Protein AF-A0A6P2K936-F1 (afdb_monomer_lite)

Structure (mmCIF, N/CA/C/O backbone):
data_AF-A0A6P2K936-F1
#
_entry.id   AF-A0A6P2K936-F1
#
loop_
_atom_site.group_PDB
_atom_site.id
_atom_site.type_symbol
_atom_site.label_atom_id
_atom_site.label_alt_id
_atom_site.label_comp_id
_atom_site.label_asym_id
_atom_site.label_entity_id
_atom_site.label_seq_id
_atom_site.pdbx_PDB_ins_code
_atom_site.Cartn_x
_atom_site.Cartn_y
_atom_site.Cartn_z
_atom_site.occupancy
_atom_site.B_iso_or_equiv
_atom_site.auth_seq_id
_atom_site.auth_comp_id
_atom_site.auth_asym_id
_atom_site.auth_atom_id
_atom_site.pdbx_PDB_model_num
ATOM 1 N N . MET A 1 1 ? 1.285 -5.994 -0.083 1.00 92.69 1 MET A N 1
ATOM 2 C CA . MET A 1 1 ? -0.181 -5.929 0.068 1.00 92.69 1 MET A CA 1
ATOM 3 C C . MET A 1 1 ? -0.607 -4.473 0.108 1.00 92.69 1 MET A C 1
ATOM 5 O O . MET A 1 1 ? 0.013 -3.710 0.832 1.00 92.69 1 MET A O 1
ATOM 9 N N . LEU A 1 2 ? -1.616 -4.086 -0.664 1.00 93.62 2 LEU A N 1
ATOM 10 C CA . LEU A 1 2 ? -2.250 -2.773 -0.613 1.00 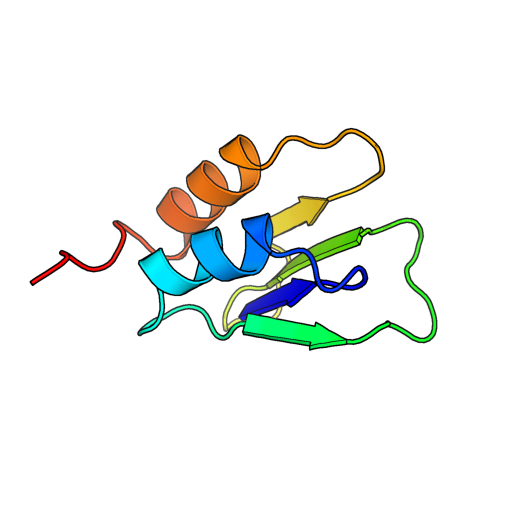93.62 2 LEU A CA 1
ATOM 11 C C . LEU A 1 2 ? -3.619 -2.922 0.059 1.00 93.62 2 LEU A C 1
ATOM 13 O O . LEU A 1 2 ? -4.494 -3.593 -0.487 1.00 93.62 2 LEU A O 1
ATOM 17 N N . LEU A 1 3 ? -3.767 -2.331 1.242 1.00 94.06 3 LEU A N 1
ATOM 18 C CA . LEU A 1 3 ? -5.031 -2.226 1.964 1.00 94.06 3 LEU A CA 1
ATOM 19 C C . LEU A 1 3 ? -5.694 -0.902 1.604 1.00 94.06 3 LEU A C 1
ATOM 21 O O . LEU A 1 3 ? -5.049 0.146 1.649 1.00 94.06 3 LEU A O 1
ATOM 25 N N . ASP A 1 4 ? -6.969 -0.962 1.264 1.00 93.56 4 ASP A N 1
ATOM 26 C CA . ASP A 1 4 ? -7.781 0.181 0.879 1.00 93.56 4 ASP A CA 1
ATOM 27 C C . ASP A 1 4 ? -9.047 0.205 1.736 1.00 93.56 4 ASP A C 1
ATOM 29 O O . ASP A 1 4 ? -9.922 -0.653 1.593 1.00 93.56 4 ASP A O 1
ATOM 33 N N . PHE A 1 5 ? -9.116 1.178 2.644 1.00 92.50 5 PHE A N 1
ATOM 34 C CA . PHE A 1 5 ? -10.205 1.313 3.612 1.00 92.50 5 PHE A CA 1
ATOM 35 C C . PHE A 1 5 ? -11.422 2.044 3.031 1.00 92.50 5 PHE A C 1
ATOM 37 O O . PHE A 1 5 ? -12.507 1.986 3.604 1.00 92.50 5 PHE A O 1
ATOM 44 N N . ASP A 1 6 ? -11.257 2.706 1.882 1.00 88.06 6 ASP A N 1
ATOM 45 C CA . ASP A 1 6 ? -12.328 3.418 1.178 1.00 88.06 6 ASP A CA 1
ATOM 46 C C . ASP A 1 6 ? -12.836 2.649 -0.059 1.00 88.06 6 ASP A C 1
ATOM 48 O O . ASP A 1 6 ? -13.773 3.098 -0.720 1.00 88.06 6 ASP A O 1
ATOM 52 N N . ALA A 1 7 ? -12.234 1.495 -0.383 1.00 81.31 7 ALA A N 1
ATOM 53 C CA . ALA A 1 7 ? -12.526 0.688 -1.575 1.00 81.31 7 ALA A CA 1
ATOM 54 C C . ALA A 1 7 ? -12.475 1.500 -2.892 1.00 81.31 7 ALA A C 1
ATOM 56 O O . ALA A 1 7 ? -13.319 1.370 -3.786 1.00 81.31 7 ALA A O 1
ATOM 57 N N . GLY A 1 8 ? -11.468 2.364 -3.020 1.00 81.00 8 GLY A N 1
ATOM 58 C CA . GLY A 1 8 ? -11.281 3.261 -4.151 1.00 81.00 8 GLY A CA 1
ATOM 59 C C . GLY A 1 8 ? -10.801 2.568 -5.434 1.00 81.00 8 GLY A C 1
ATOM 60 O O . GLY A 1 8 ? -9.703 2.010 -5.508 1.00 81.00 8 GLY A O 1
ATOM 61 N N . ARG A 1 9 ? -11.557 2.752 -6.528 1.00 83.19 9 ARG A N 1
ATOM 62 C CA . ARG A 1 9 ? -11.172 2.351 -7.902 1.00 83.19 9 ARG A CA 1
ATOM 63 C C . ARG A 1 9 ? -9.728 2.736 -8.301 1.00 83.19 9 ARG A C 1
ATOM 65 O O . ARG A 1 9 ? -9.076 1.911 -8.944 1.00 83.19 9 ARG A O 1
ATOM 72 N N . PRO A 1 10 ? -9.189 3.924 -7.945 1.00 87.12 10 PRO A N 1
ATOM 73 C CA . PRO A 1 10 ? -7.823 4.295 -8.326 1.00 87.12 10 PRO A CA 1
ATOM 74 C C . PRO A 1 10 ? -6.734 3.411 -7.697 1.00 87.12 10 PRO A C 1
ATOM 76 O O . PRO A 1 10 ? -5.748 3.087 -8.358 1.00 87.12 10 PRO A O 1
ATOM 79 N N . LEU A 1 11 ? -6.911 2.985 -6.441 1.00 89.06 11 LEU A N 1
ATOM 80 C CA . LEU A 1 11 ? -5.946 2.126 -5.744 1.00 89.06 11 LEU A CA 1
ATOM 81 C C . LEU A 1 11 ? -5.991 0.692 -6.268 1.00 89.06 11 LEU A C 1
ATOM 83 O O . LEU A 1 11 ? -4.944 0.072 -6.445 1.00 89.06 11 LEU A O 1
ATOM 87 N N . GLN A 1 12 ? -7.182 0.194 -6.602 1.00 90.56 12 GLN A N 1
ATOM 88 C CA . GLN A 1 12 ? -7.333 -1.091 -7.283 1.00 90.56 12 GLN A CA 1
ATOM 89 C C . GLN A 1 12 ? -6.592 -1.110 -8.633 1.00 90.56 12 GLN A C 1
ATOM 91 O O . GLN A 1 12 ? -5.858 -2.058 -8.934 1.00 90.56 12 GLN A O 1
ATOM 96 N N . ALA A 1 13 ? -6.742 -0.054 -9.441 1.00 90.81 13 ALA A N 1
ATOM 97 C CA . ALA A 1 13 ? -6.037 0.079 -10.716 1.00 90.81 13 ALA A CA 1
ATOM 98 C C . ALA A 1 13 ? -4.513 0.142 -10.525 1.00 90.81 13 ALA A C 1
ATOM 100 O O . ALA A 1 13 ? -3.768 -0.505 -11.262 1.00 90.81 13 ALA A O 1
ATOM 101 N N . LEU A 1 14 ? -4.043 0.862 -9.499 1.00 89.62 14 LEU A N 1
ATOM 102 C CA . LEU A 1 14 ? -2.628 0.899 -9.143 1.00 89.62 14 LEU A CA 1
ATOM 103 C C . LEU A 1 14 ? -2.105 -0.496 -8.773 1.00 89.62 14 LEU A C 1
ATOM 105 O O . LEU A 1 14 ? -1.110 -0.935 -9.345 1.00 89.62 14 LEU A O 1
ATOM 109 N N . ALA A 1 15 ? -2.777 -1.206 -7.862 1.00 90.56 15 ALA A N 1
ATOM 110 C CA . ALA A 1 15 ? -2.363 -2.540 -7.425 1.00 90.56 15 ALA A CA 1
ATOM 111 C C . ALA A 1 15 ? -2.328 -3.554 -8.574 1.00 90.56 15 ALA A C 1
ATOM 113 O O . ALA A 1 15 ? -1.443 -4.406 -8.615 1.00 90.56 15 ALA A O 1
ATOM 114 N N . SER A 1 16 ? -3.231 -3.419 -9.549 1.00 90.56 16 SER A N 1
ATOM 115 C CA . SER A 1 16 ? -3.282 -4.294 -10.726 1.00 90.56 16 SER A CA 1
ATOM 116 C C . SER A 1 16 ? -1.979 -4.278 -11.537 1.00 90.56 16 SER A C 1
ATOM 118 O O . SER A 1 16 ? -1.618 -5.291 -12.134 1.00 90.56 16 SER A O 1
ATOM 120 N N . ARG A 1 17 ? -1.214 -3.176 -11.501 1.00 91.50 17 ARG A N 1
ATOM 121 C CA . ARG A 1 17 ? 0.105 -3.070 -12.157 1.00 91.50 17 ARG A CA 1
ATOM 122 C C . ARG A 1 17 ? 1.177 -3.953 -11.507 1.00 91.50 17 ARG A C 1
ATOM 124 O O . ARG A 1 17 ? 2.182 -4.249 -12.143 1.00 91.50 17 ARG A O 1
ATOM 131 N N . TRP A 1 18 ? 0.974 -4.371 -10.259 1.00 91.38 18 TRP A N 1
ATOM 132 C CA . TRP A 1 18 ? 1.853 -5.278 -9.514 1.00 91.38 18 TRP A CA 1
ATOM 133 C C . TRP A 1 18 ? 1.104 -6.535 -9.058 1.00 91.38 18 TRP A C 1
ATOM 135 O O . TRP A 1 18 ? 1.456 -7.107 -8.030 1.00 91.38 18 TRP A O 1
ATOM 145 N N . ARG A 1 19 ? 0.079 -6.982 -9.797 1.00 87.56 19 ARG A N 1
ATOM 146 C CA . ARG A 1 19 ? -0.810 -8.098 -9.411 1.00 87.56 19 ARG A CA 1
ATOM 147 C C . ARG A 1 19 ? -0.096 -9.376 -8.952 1.00 87.56 19 ARG A C 1
ATOM 149 O O . ARG A 1 19 ? -0.618 -10.078 -8.096 1.00 87.56 19 ARG A O 1
ATOM 156 N N . ASP A 1 20 ? 1.103 -9.647 -9.467 1.00 87.12 20 ASP A N 1
ATOM 157 C CA . ASP A 1 20 ? 1.877 -10.851 -9.128 1.00 87.12 20 ASP A CA 1
ATOM 158 C C . ASP A 1 20 ? 2.670 -10.711 -7.811 1.00 87.12 20 ASP A C 1
ATOM 160 O O . ASP A 1 20 ? 3.212 -11.687 -7.300 1.00 87.12 20 ASP A O 1
ATOM 164 N N . ARG A 1 21 ? 2.775 -9.491 -7.262 1.00 88.06 21 ARG A N 1
ATOM 165 C CA . ARG A 1 21 ? 3.604 -9.153 -6.084 1.00 88.06 21 ARG A CA 1
ATOM 166 C C . ARG A 1 21 ? 2.839 -8.417 -4.985 1.00 88.06 21 ARG A C 1
ATOM 168 O O . ARG A 1 21 ? 3.233 -8.448 -3.820 1.00 88.06 21 ARG A O 1
ATOM 175 N N . VAL A 1 22 ? 1.758 -7.729 -5.338 1.00 90.69 22 VAL A N 1
ATOM 176 C CA . VAL A 1 22 ? 0.963 -6.892 -4.441 1.00 90.69 22 VAL A CA 1
ATOM 177 C C . VAL A 1 22 ? -0.481 -7.382 -4.462 1.00 90.69 22 VAL A C 1
ATOM 179 O O . VAL A 1 22 ? -1.237 -7.089 -5.382 1.00 90.69 22 VAL A O 1
ATOM 182 N N . ALA A 1 23 ? -0.879 -8.093 -3.407 1.00 92.19 23 ALA A N 1
ATOM 183 C CA . ALA A 1 23 ? -2.287 -8.381 -3.145 1.00 92.19 23 ALA A CA 1
ATOM 184 C C . ALA A 1 23 ? -3.049 -7.085 -2.829 1.00 92.19 23 ALA A C 1
ATOM 186 O O . ALA A 1 23 ? -2.531 -6.254 -2.079 1.00 92.19 23 ALA A O 1
ATOM 187 N N . TYR A 1 24 ? -4.259 -6.931 -3.366 1.00 93.69 24 TYR A N 1
ATOM 188 C CA . TYR A 1 24 ? -5.170 -5.824 -3.068 1.00 93.69 24 TYR A CA 1
ATOM 189 C C . TYR A 1 24 ? -6.307 -6.311 -2.175 1.00 93.69 24 TYR A C 1
ATOM 191 O O . TYR A 1 24 ? -6.945 -7.316 -2.488 1.00 93.69 24 TYR A O 1
ATOM 199 N N . VAL A 1 25 ? -6.567 -5.590 -1.087 1.00 94.12 25 VAL A N 1
ATOM 200 C CA . VAL A 1 25 ? -7.672 -5.868 -0.168 1.00 94.12 25 VAL A CA 1
ATOM 201 C C . VAL A 1 25 ? -8.443 -4.574 0.047 1.00 94.12 25 VAL A C 1
ATOM 203 O O . VAL A 1 25 ? -7.915 -3.622 0.619 1.00 94.12 25 VAL A O 1
ATOM 206 N N . ALA A 1 26 ? -9.691 -4.558 -0.414 1.00 94.00 26 ALA A N 1
ATOM 207 C CA . ALA A 1 26 ? -10.640 -3.490 -0.138 1.00 94.00 26 ALA A CA 1
ATOM 208 C C . ALA A 1 26 ? -11.526 -3.918 1.029 1.00 94.00 26 ALA A C 1
ATOM 210 O O . ALA A 1 26 ? -12.381 -4.789 0.875 1.00 94.00 26 ALA A O 1
ATOM 211 N N . SER A 1 27 ? -11.286 -3.346 2.198 1.00 91.69 27 SER A N 1
ATOM 212 C CA . SER A 1 27 ? -12.092 -3.594 3.388 1.00 91.69 27 SER A CA 1
ATOM 213 C C . SER A 1 27 ? -11.894 -2.447 4.345 1.00 91.69 27 SER A C 1
ATOM 215 O O . SER A 1 27 ? -10.776 -1.965 4.497 1.00 91.69 27 SER A O 1
ATOM 217 N N . ASP A 1 28 ? -12.958 -2.071 5.038 1.00 90.00 28 ASP A N 1
ATOM 218 C CA . ASP A 1 28 ? -12.837 -1.149 6.152 1.00 90.00 28 ASP A CA 1
ATOM 219 C C . ASP A 1 28 ? -12.000 -1.768 7.288 1.00 90.00 28 ASP A C 1
ATOM 221 O O . ASP A 1 28 ? -12.001 -2.992 7.474 1.00 90.00 28 ASP A O 1
ATOM 225 N N . ALA A 1 29 ? -11.292 -0.925 8.038 1.00 89.50 29 ALA A N 1
ATOM 226 C CA . ALA A 1 29 ? -10.607 -1.289 9.269 1.00 89.50 29 ALA A CA 1
ATOM 227 C C . ALA A 1 29 ? -11.438 -0.847 10.479 1.00 89.50 29 ALA A C 1
ATOM 229 O O . ALA A 1 29 ? -12.021 0.234 10.484 1.00 89.50 29 ALA A O 1
ATOM 230 N N . GLN A 1 30 ? -11.453 -1.667 11.533 1.00 90.81 30 GLN A N 1
ATOM 231 C CA . GLN A 1 30 ? -12.174 -1.352 12.772 1.00 90.81 30 GLN A CA 1
ATOM 232 C C . GLN A 1 30 ? -11.677 -0.050 13.420 1.00 90.81 30 GLN A C 1
ATOM 234 O O . GLN A 1 30 ? -12.478 0.735 13.918 1.00 90.81 30 GLN A O 1
ATOM 239 N N . ASP A 1 31 ? -10.364 0.172 13.388 1.00 90.94 31 ASP A N 1
ATOM 240 C CA . ASP A 1 31 ? -9.742 1.457 13.680 1.00 90.94 31 ASP A CA 1
ATOM 241 C C . ASP A 1 31 ? -8.804 1.811 12.526 1.00 90.94 31 ASP A C 1
ATOM 243 O O . ASP A 1 31 ? -7.849 1.090 12.227 1.00 90.94 31 ASP A O 1
ATOM 247 N N . ARG A 1 32 ? -9.117 2.911 11.843 1.00 88.19 32 ARG A N 1
ATOM 248 C CA . ARG A 1 32 ? -8.366 3.386 10.681 1.00 88.19 32 ARG A CA 1
ATOM 249 C C . ARG A 1 32 ? -7.154 4.229 11.068 1.00 88.19 32 ARG A C 1
ATOM 251 O O . ARG A 1 32 ? -6.313 4.476 10.209 1.00 88.19 32 ARG A O 1
ATOM 258 N N . LEU A 1 33 ? -7.078 4.727 12.308 1.00 90.44 33 LEU A N 1
ATOM 259 C CA . LEU A 1 33 ? -6.040 5.669 12.756 1.00 90.44 33 LEU A CA 1
ATOM 260 C C . LEU A 1 33 ? -5.897 6.910 11.845 1.00 90.44 33 LEU A C 1
ATOM 262 O O . LEU A 1 33 ? -4.805 7.442 11.673 1.00 90.44 33 LEU A O 1
ATOM 266 N N . GLY A 1 34 ? -6.992 7.350 11.213 1.00 89.75 34 GLY A N 1
ATOM 267 C CA . GLY A 1 34 ? -6.992 8.457 10.242 1.00 89.75 34 GLY A CA 1
ATOM 268 C C . GLY A 1 34 ? -6.481 8.096 8.838 1.00 89.75 34 GLY A C 1
ATOM 269 O O . GLY A 1 34 ? -6.501 8.940 7.941 1.00 89.75 34 GLY A O 1
ATOM 270 N N . LEU A 1 35 ? -6.068 6.847 8.613 1.00 92.38 35 LEU A N 1
ATOM 271 C CA . LEU A 1 35 ? -5.588 6.369 7.323 1.00 92.38 35 LEU A CA 1
ATOM 272 C C . LEU A 1 35 ? -6.748 5.950 6.413 1.00 92.38 35 LEU A C 1
ATOM 274 O O . LEU A 1 35 ? -7.795 5.475 6.847 1.00 92.38 35 LEU A O 1
ATOM 278 N N . ARG A 1 36 ? -6.530 6.088 5.109 1.00 92.25 36 ARG A N 1
ATOM 279 C CA . ARG A 1 36 ? -7.446 5.670 4.039 1.00 92.25 36 ARG A CA 1
ATOM 280 C C . ARG A 1 36 ? -6.913 4.479 3.243 1.00 92.25 36 ARG A C 1
ATOM 282 O O . ARG A 1 36 ? -7.691 3.718 2.682 1.00 92.25 36 ARG A O 1
ATOM 289 N N . ALA A 1 37 ? -5.593 4.309 3.186 1.00 93.69 37 ALA A N 1
ATOM 290 C CA . ALA A 1 37 ? -4.953 3.168 2.536 1.00 93.69 37 ALA A CA 1
ATOM 291 C C . ALA A 1 37 ? -3.529 2.960 3.056 1.00 93.69 37 ALA A C 1
ATOM 293 O O . ALA A 1 37 ? -2.876 3.918 3.466 1.00 93.69 37 ALA A O 1
ATOM 294 N N . VAL A 1 38 ? -3.021 1.729 2.987 1.00 94.38 38 VAL A N 1
ATOM 295 C CA . VAL A 1 38 ? -1.628 1.410 3.335 1.00 94.38 38 VAL A CA 1
ATOM 296 C C . VAL A 1 38 ? -1.032 0.361 2.403 1.00 94.38 38 VAL A C 1
ATOM 298 O O . VAL A 1 38 ? -1.664 -0.638 2.066 1.00 94.38 38 VAL A O 1
ATOM 301 N N . LEU A 1 39 ? 0.223 0.564 2.008 1.00 94.00 39 LEU A N 1
ATOM 302 C CA . LEU A 1 39 ? 1.041 -0.436 1.332 1.00 94.00 39 LEU A CA 1
ATOM 303 C C . LEU A 1 39 ? 1.927 -1.123 2.372 1.00 94.00 39 LEU A C 1
ATOM 305 O O . LEU A 1 39 ? 2.844 -0.515 2.917 1.00 94.00 39 LEU A O 1
ATOM 309 N N . VAL A 1 40 ? 1.676 -2.403 2.611 1.00 93.44 40 VAL A N 1
ATOM 310 C CA . VAL A 1 40 ? 2.415 -3.252 3.549 1.00 93.44 40 VAL A CA 1
ATOM 311 C C . VAL A 1 40 ? 3.314 -4.211 2.774 1.00 93.44 40 VAL A C 1
ATOM 313 O O . VAL A 1 40 ? 2.885 -4.848 1.805 1.00 93.44 40 VAL A O 1
ATOM 316 N N . ARG A 1 41 ? 4.576 -4.315 3.180 1.00 91.50 41 ARG A N 1
ATOM 317 C CA . ARG A 1 41 ? 5.557 -5.238 2.599 1.00 91.50 41 ARG A CA 1
ATOM 318 C C . ARG A 1 41 ? 5.319 -6.676 3.082 1.00 91.50 41 ARG A C 1
ATOM 320 O O . ARG A 1 41 ? 4.657 -6.866 4.099 1.00 91.50 41 ARG A O 1
ATOM 327 N N . PRO A 1 42 ? 5.872 -7.699 2.404 1.00 88.62 42 PRO A N 1
ATOM 328 C CA . PRO A 1 42 ? 5.777 -9.085 2.872 1.00 88.62 42 PRO A CA 1
ATOM 329 C C . PRO A 1 42 ? 6.328 -9.302 4.291 1.00 88.62 42 PRO A C 1
ATOM 331 O O . PRO A 1 42 ? 5.855 -10.180 4.998 1.00 88.62 42 PRO A O 1
ATOM 334 N N . ASP A 1 43 ? 7.286 -8.475 4.719 1.00 91.38 43 ASP A N 1
ATOM 335 C CA . ASP A 1 43 ? 7.852 -8.463 6.075 1.00 91.38 43 ASP A CA 1
ATOM 336 C C . ASP A 1 43 ? 6.967 -7.779 7.139 1.00 91.38 43 ASP A C 1
ATOM 338 O O . ASP A 1 43 ? 7.357 -7.697 8.298 1.00 91.38 43 ASP A O 1
ATOM 342 N N . GLY A 1 44 ? 5.777 -7.291 6.773 1.00 91.06 44 GLY A N 1
ATOM 343 C CA . GLY A 1 44 ? 4.818 -6.686 7.703 1.00 91.06 44 GLY A CA 1
ATOM 344 C C . GLY A 1 44 ? 5.011 -5.186 7.951 1.00 91.06 44 GLY A C 1
ATOM 345 O O . GLY A 1 44 ? 4.146 -4.562 8.560 1.00 91.06 44 GLY A O 1
ATOM 346 N N . PHE A 1 45 ? 6.083 -4.572 7.440 1.00 93.81 45 PHE A N 1
ATOM 347 C CA . PHE A 1 45 ? 6.306 -3.130 7.573 1.00 93.81 45 PHE A CA 1
ATOM 348 C C . PHE A 1 45 ? 5.526 -2.309 6.540 1.00 93.81 45 PHE A C 1
ATOM 350 O O . PHE A 1 45 ? 5.355 -2.709 5.384 1.00 93.81 45 PH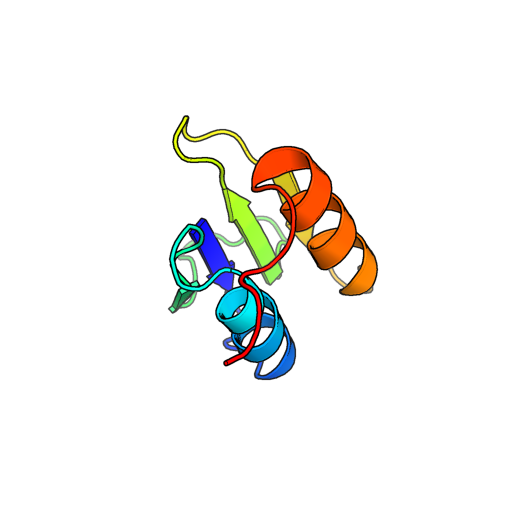E A O 1
ATOM 357 N N . VAL A 1 46 ? 5.107 -1.108 6.944 1.00 93.75 46 VAL A N 1
ATOM 358 C CA . VAL A 1 46 ? 4.426 -0.143 6.073 1.00 93.75 46 VAL A CA 1
ATOM 359 C C . VAL A 1 46 ? 5.451 0.549 5.170 1.00 93.75 46 VAL A C 1
ATOM 361 O O . VAL A 1 46 ? 6.369 1.216 5.638 1.00 93.75 46 VAL A O 1
ATOM 364 N N . ALA A 1 47 ? 5.295 0.384 3.858 1.00 93.31 47 ALA A N 1
ATOM 365 C CA . ALA A 1 47 ? 6.098 1.045 2.830 1.00 93.31 47 ALA A CA 1
ATOM 366 C C . ALA A 1 47 ? 5.518 2.399 2.394 1.00 93.31 47 ALA A C 1
ATOM 368 O O . ALA A 1 47 ? 6.256 3.232 1.869 1.00 93.31 47 ALA A O 1
ATOM 369 N N . TRP A 1 48 ? 4.208 2.591 2.565 1.00 94.50 48 TRP A N 1
ATOM 370 C CA . TRP A 1 48 ? 3.492 3.833 2.274 1.00 94.50 48 TRP A CA 1
ATOM 371 C C . TRP A 1 48 ? 2.133 3.840 2.981 1.00 94.50 48 TRP A C 1
ATOM 373 O O . TRP A 1 48 ? 1.522 2.783 3.147 1.00 94.50 48 TRP A O 1
ATOM 383 N N . ALA A 1 49 ? 1.654 5.021 3.365 1.00 93.56 49 ALA A N 1
ATOM 384 C CA . ALA A 1 49 ? 0.347 5.226 3.974 1.00 93.56 49 ALA A CA 1
ATOM 385 C C . ALA A 1 49 ? -0.328 6.464 3.373 1.00 93.56 4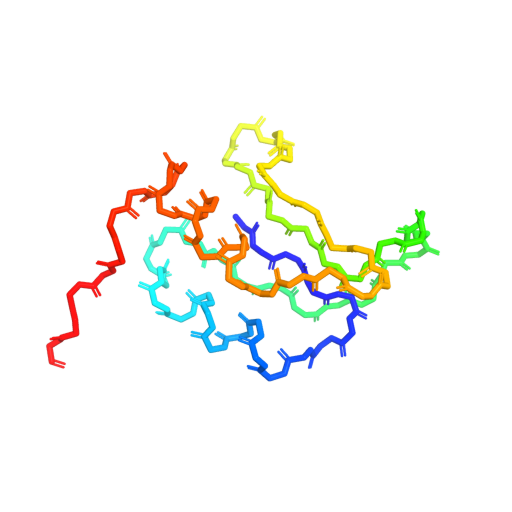9 ALA A C 1
ATOM 387 O O . ALA A 1 49 ? 0.343 7.428 3.001 1.00 93.56 49 ALA A O 1
ATOM 388 N N . ARG A 1 50 ? -1.657 6.417 3.272 1.00 91.50 50 ARG A N 1
ATOM 389 C CA . ARG A 1 50 ? -2.497 7.499 2.765 1.00 91.50 50 ARG A CA 1
ATOM 390 C C . ARG A 1 50 ? -3.350 8.061 3.884 1.00 91.50 50 ARG A C 1
ATOM 392 O O . ARG A 1 50 ? -4.160 7.332 4.446 1.00 91.50 50 ARG A O 1
ATOM 399 N N . GLU A 1 51 ? -3.235 9.355 4.104 1.00 88.81 51 GLU A N 1
ATOM 400 C CA . GLU A 1 51 ? -4.162 10.159 4.900 1.00 88.81 51 GLU A CA 1
ATOM 401 C C . GLU A 1 51 ? -5.078 10.971 3.967 1.00 88.81 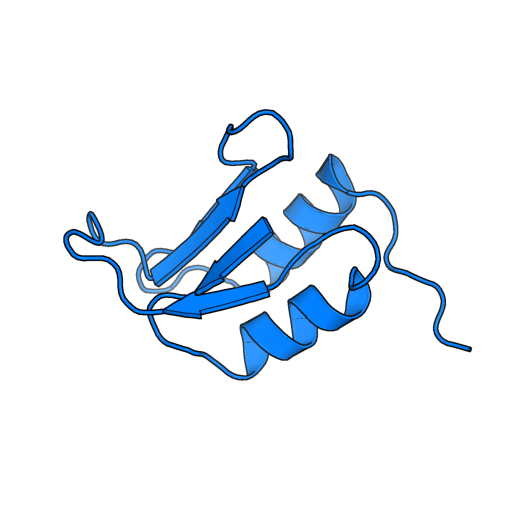51 GLU A C 1
ATOM 403 O O . GLU A 1 51 ? -5.049 10.815 2.738 1.00 88.81 51 GLU A O 1
ATOM 408 N N . ASP A 1 52 ? -5.909 11.847 4.524 1.00 79.69 52 ASP A N 1
ATOM 409 C CA . ASP A 1 52 ? -6.680 12.791 3.718 1.00 79.69 52 ASP A CA 1
ATOM 410 C C . ASP A 1 52 ? -5.747 13.705 2.894 1.00 79.69 52 ASP A C 1
ATOM 412 O O . ASP A 1 52 ? -4.773 14.248 3.410 1.00 79.69 52 ASP A O 1
ATOM 416 N N . GLY A 1 53 ? -5.994 13.822 1.584 1.00 72.12 53 GLY A N 1
ATOM 417 C CA . GLY A 1 53 ? -5.181 14.642 0.671 1.00 72.12 53 GLY A CA 1
ATOM 418 C C . GLY A 1 53 ? -3.883 14.014 0.131 1.00 72.12 53 GLY A C 1
ATOM 419 O O . GLY A 1 53 ? -3.276 14.589 -0.771 1.00 72.12 53 GLY A O 1
ATOM 420 N N . ALA A 1 54 ? -3.464 12.829 0.594 1.00 71.88 54 ALA A N 1
ATOM 421 C CA . ALA A 1 54 ? -2.240 12.184 0.103 1.00 71.88 54 ALA A CA 1
ATOM 422 C C . ALA A 1 54 ? -2.367 11.662 -1.351 1.00 71.88 54 ALA A C 1
ATOM 424 O O . ALA A 1 54 ? -3.375 11.038 -1.723 1.00 71.88 54 ALA A O 1
ATOM 425 N N . ASN A 1 55 ? -1.324 11.911 -2.163 1.00 80.06 55 ASN A N 1
ATOM 426 C CA . ASN A 1 55 ? -1.291 11.631 -3.603 1.00 80.06 55 ASN A CA 1
ATOM 427 C C . ASN A 1 55 ? -1.016 10.143 -3.910 1.00 80.06 55 ASN A C 1
ATOM 429 O O . ASN A 1 55 ? -0.155 9.497 -3.312 1.00 80.06 55 ASN A O 1
ATOM 433 N N . LEU A 1 56 ? -1.727 9.610 -4.903 1.00 82.44 56 LEU A N 1
ATOM 434 C CA . LEU A 1 56 ? -1.570 8.246 -5.409 1.00 82.44 56 LEU A CA 1
ATOM 435 C C . LEU A 1 56 ? -0.248 8.032 -6.160 1.00 82.44 56 LEU A C 1
ATOM 437 O O . LEU A 1 56 ? 0.240 6.902 -6.207 1.00 82.44 56 LEU A O 1
ATOM 441 N N . ASP A 1 57 ? 0.372 9.084 -6.704 1.00 86.94 57 ASP A N 1
ATOM 442 C CA . ASP A 1 57 ? 1.699 8.959 -7.329 1.00 86.94 57 ASP A CA 1
ATOM 443 C C . ASP A 1 57 ? 2.765 8.486 -6.335 1.00 86.94 57 ASP A C 1
ATOM 445 O O . ASP A 1 57 ? 3.678 7.738 -6.696 1.00 86.94 57 ASP A O 1
ATOM 449 N N . ASP A 1 58 ? 2.639 8.868 -5.064 1.00 89.94 58 ASP A N 1
ATOM 450 C CA . ASP A 1 58 ? 3.581 8.446 -4.029 1.00 89.94 58 ASP A CA 1
ATOM 451 C C . ASP A 1 58 ? 3.413 6.964 -3.691 1.00 89.94 58 ASP A C 1
ATOM 453 O O . ASP A 1 58 ? 4.404 6.275 -3.441 1.00 89.94 58 ASP A O 1
ATOM 457 N N . ALA A 1 59 ? 2.193 6.432 -3.820 1.00 89.00 59 ALA A N 1
ATOM 458 C CA . ALA A 1 59 ? 1.946 4.997 -3.742 1.00 89.00 59 ALA A CA 1
ATOM 459 C C . ALA A 1 59 ? 2.640 4.248 -4.889 1.00 89.00 59 ALA A C 1
ATOM 461 O O . ALA A 1 59 ? 3.267 3.215 -4.658 1.00 89.00 59 ALA A O 1
ATOM 462 N N . ALA A 1 60 ? 2.590 4.776 -6.119 1.00 90.06 60 ALA A N 1
ATOM 463 C CA . ALA A 1 60 ? 3.278 4.184 -7.268 1.00 90.06 60 ALA A CA 1
ATOM 464 C C . ALA A 1 60 ? 4.807 4.205 -7.100 1.00 90.06 60 ALA A C 1
ATOM 466 O O . ALA A 1 60 ? 5.486 3.218 -7.406 1.00 90.06 60 ALA A O 1
ATOM 467 N N . ARG A 1 61 ? 5.360 5.308 -6.579 1.00 91.94 61 ARG A N 1
ATOM 468 C CA . ARG A 1 61 ? 6.791 5.429 -6.257 1.00 91.94 61 ARG A CA 1
ATOM 469 C C . ARG A 1 61 ? 7.210 4.441 -5.173 1.00 91.94 61 ARG A C 1
ATOM 471 O O . ARG A 1 61 ? 8.217 3.753 -5.338 1.00 91.94 61 ARG A O 1
ATOM 478 N N . ALA A 1 62 ? 6.429 4.323 -4.101 1.00 92.31 62 ALA A N 1
ATOM 479 C CA . ALA A 1 62 ? 6.684 3.364 -3.032 1.00 92.31 62 ALA A CA 1
ATOM 480 C C . ALA A 1 62 ? 6.591 1.915 -3.533 1.00 92.31 62 ALA A C 1
ATOM 482 O O . ALA A 1 62 ? 7.492 1.121 -3.266 1.00 92.31 62 ALA A O 1
ATOM 483 N N . ALA A 1 63 ? 5.565 1.584 -4.322 1.00 90.81 63 ALA A N 1
ATOM 484 C CA . ALA A 1 63 ? 5.427 0.272 -4.949 1.00 90.81 63 ALA A CA 1
ATOM 485 C C . ALA A 1 63 ? 6.618 -0.040 -5.864 1.00 90.81 63 ALA A C 1
ATOM 487 O O . ALA A 1 63 ? 7.176 -1.129 -5.796 1.00 90.81 63 ALA A O 1
ATO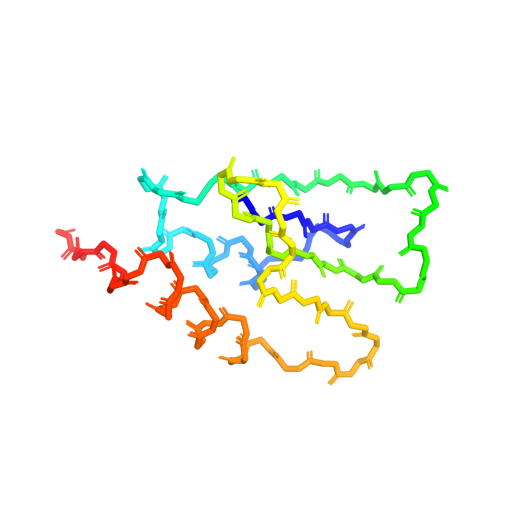M 488 N N . THR A 1 64 ? 7.092 0.931 -6.645 1.00 92.25 64 THR A N 1
ATOM 489 C CA . THR A 1 64 ? 8.279 0.743 -7.494 1.00 92.25 64 THR A CA 1
ATOM 490 C C . THR A 1 64 ? 9.541 0.509 -6.662 1.00 92.25 64 THR A C 1
ATOM 492 O O . THR A 1 64 ? 10.329 -0.387 -6.960 1.00 92.25 64 THR A O 1
ATOM 495 N N . ARG A 1 65 ? 9.725 1.282 -5.585 1.00 92.31 65 ARG A N 1
ATOM 496 C CA . ARG A 1 65 ? 10.891 1.178 -4.699 1.00 92.31 65 ARG A CA 1
ATOM 497 C C . ARG A 1 65 ? 10.947 -0.153 -3.950 1.00 92.31 65 ARG A C 1
ATOM 499 O O . ARG A 1 65 ? 12.031 -0.701 -3.786 1.00 92.31 65 ARG A O 1
ATOM 506 N N . TRP A 1 66 ? 9.804 -0.650 -3.480 1.00 90.38 66 TRP A N 1
ATOM 507 C CA . TRP A 1 66 ? 9.745 -1.799 -2.570 1.00 90.38 66 TRP A CA 1
ATOM 508 C C . TRP A 1 66 ? 9.274 -3.100 -3.224 1.00 90.38 66 TRP A C 1
ATOM 510 O O . TRP A 1 66 ? 9.546 -4.175 -2.701 1.00 90.38 66 TRP A O 1
ATOM 520 N N . SER A 1 67 ? 8.573 -3.028 -4.353 1.00 86.50 67 SER A N 1
ATOM 521 C CA . SER A 1 67 ? 8.082 -4.188 -5.114 1.00 86.50 67 SER A CA 1
ATOM 522 C C . SER A 1 67 ? 8.717 -4.299 -6.506 1.00 86.50 67 SER A C 1
ATOM 524 O O . SER A 1 67 ? 8.446 -5.264 -7.227 1.00 86.50 67 SER A O 1
ATOM 526 N N . GLY A 1 68 ? 9.600 -3.362 -6.869 1.00 88.56 68 GLY A N 1
ATOM 527 C CA . GLY A 1 68 ? 10.279 -3.302 -8.161 1.00 88.56 68 GLY A CA 1
ATOM 528 C C . GLY A 1 68 ? 9.392 -2.750 -9.278 1.00 88.56 68 GLY A C 1
ATOM 529 O O . GLY A 1 68 ? 8.285 -2.270 -9.036 1.00 88.56 68 GLY A O 1
ATOM 530 N N . ALA A 1 69 ? 9.875 -2.821 -10.520 1.00 87.94 69 ALA A N 1
ATOM 531 C CA . ALA A 1 69 ? 9.108 -2.382 -11.685 1.00 87.94 69 ALA A CA 1
ATOM 532 C C . ALA A 1 69 ? 7.747 -3.112 -11.781 1.00 87.94 69 ALA A C 1
ATOM 534 O O . ALA A 1 69 ? 7.667 -4.291 -11.413 1.00 87.94 69 ALA A O 1
ATOM 535 N N . PRO A 1 70 ? 6.686 -2.428 -12.254 1.00 85.56 70 PRO A N 1
ATOM 536 C CA . PRO A 1 70 ? 5.389 -3.053 -12.487 1.00 85.56 70 PRO A CA 1
ATOM 537 C C . PRO A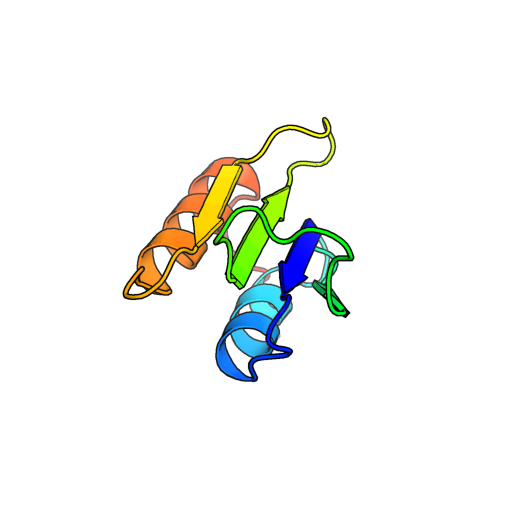 1 70 ? 5.506 -4.201 -13.492 1.00 85.56 70 PRO A C 1
ATOM 539 O O . PRO A 1 70 ? 6.418 -4.225 -14.322 1.00 85.56 70 PRO A O 1
ATOM 542 N N . CYS A 1 71 ? 4.576 -5.148 -13.412 1.00 82.06 71 CYS A N 1
ATOM 543 C CA . CYS A 1 71 ? 4.504 -6.260 -14.346 1.00 82.06 71 CYS A CA 1
ATOM 544 C C . CYS A 1 71 ? 4.373 -5.702 -15.771 1.00 82.06 71 CYS A C 1
ATOM 546 O O . CYS A 1 71 ? 3.567 -4.798 -16.011 1.00 82.06 71 CYS A O 1
ATOM 548 N N . ALA A 1 72 ? 5.177 -6.206 -16.710 1.00 75.94 72 ALA A N 1
ATOM 549 C CA . ALA A 1 72 ? 5.039 -5.828 -18.109 1.00 75.94 72 ALA A CA 1
ATOM 550 C C . ALA A 1 72 ? 3.645 -6.260 -18.588 1.00 75.94 72 ALA A C 1
ATOM 552 O O . ALA A 1 72 ? 3.270 -7.423 -18.427 1.00 75.94 72 ALA A O 1
ATOM 553 N N . GLY A 1 73 ? 2.860 -5.315 -19.108 1.00 59.84 73 GLY A N 1
ATOM 554 C CA . GLY A 1 73 ? 1.590 -5.636 -19.751 1.00 59.84 73 GLY A CA 1
ATOM 555 C C . GLY A 1 73 ? 1.879 -6.421 -21.027 1.00 59.84 73 GLY A C 1
ATOM 556 O O . GLY A 1 73 ? 2.555 -5.890 -21.905 1.00 59.84 73 GLY A O 1
ATOM 557 N N . ASN A 1 74 ? 1.423 -7.672 -21.083 1.00 47.84 74 ASN A N 1
ATOM 558 C CA . ASN A 1 74 ? 1.316 -8.440 -22.326 1.00 47.84 74 ASN A CA 1
ATOM 559 C C . ASN A 1 74 ? 0.012 -8.088 -23.039 1.00 47.84 74 ASN A C 1
ATOM 561 O O . ASN A 1 74 ? -0.994 -7.881 -22.317 1.00 47.84 74 ASN A O 1
#

Organism: NCBI:txid1506587

Secondary structure (DSSP, 8-state):
-EEESS--HHHHHHHHTTTTT--EEE---S--TT-SEEEE-TTS-EEEEE-TT--HHHHHHHHHHHH-SPPPP-

Sequence (74 aa):
MLLDFDAGRPLQALASRWRDRVAYVASDAQDRLGLRAVLVRPDGFVAWAREDGANLDDAARAATRWSGAPCAGN

Radius of gyration: 11.54 Å; chains: 1; bounding box: 24×26×36 Å

pLDDT: mean 88.35, std 7.57, range [47.84, 94.5]

Foldseek 3Di:
DKEFQPQDPVVVVLQLQAVVQFDYDYHHDPDCVQWGMFGAHPVGDTLDTHHPPDDCVVVNVSCCVRVNGGDDDD